Protein AF-A0A833G9X4-F1 (afdb_monomer_lite)

Secondary structure (DSSP, 8-state):
--SPPPHHHHHHHHHHHHSGGGTT--S-----STT-TT-SS--TTPPPPPPPP-

Radius of gyration: 16.3 Å; chains: 1; bounding box: 36×25×41 Å

pLDDT: mean 95.55, std 5.45, range [71.25, 98.81]

Structure (mmCIF, N/CA/C/O backbone):
data_AF-A0A833G9X4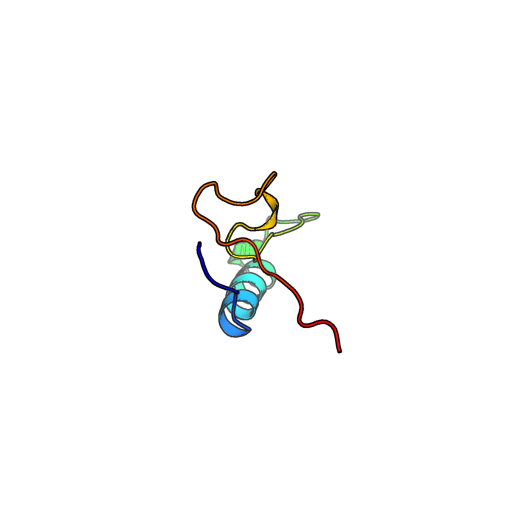-F1
#
_entry.id   AF-A0A833G9X4-F1
#
loop_
_atom_site.group_PDB
_atom_site.id
_atom_site.type_symbol
_atom_site.label_atom_id
_atom_site.label_alt_id
_atom_site.label_comp_id
_atom_site.label_asym_id
_atom_site.label_entity_id
_atom_site.label_seq_id
_atom_site.pdbx_PDB_ins_code
_atom_site.Cartn_x
_atom_site.Cartn_y
_atom_site.Cartn_z
_atom_site.occupancy
_atom_site.B_iso_or_equiv
_atom_site.auth_seq_id
_atom_site.auth_comp_id
_atom_site.auth_asym_id
_atom_site.auth_atom_id
_atom_site.pdbx_PDB_model_num
ATOM 1 N N . LEU A 1 1 ? 6.834 8.021 5.345 1.00 80.06 1 LEU A N 1
ATOM 2 C CA . LEU A 1 1 ? 6.108 8.250 6.620 1.00 80.06 1 LEU A CA 1
ATOM 3 C C . LEU A 1 1 ? 6.739 7.361 7.690 1.00 80.06 1 LEU A C 1
ATOM 5 O O . LEU A 1 1 ? 7.043 6.218 7.388 1.00 80.06 1 LEU A O 1
ATOM 9 N N . LYS A 1 2 ? 7.005 7.852 8.907 1.00 89.50 2 LYS A N 1
ATOM 10 C CA . LYS A 1 2 ? 7.673 7.060 9.964 1.00 89.50 2 LYS A CA 1
ATOM 11 C C . LYS A 1 2 ? 6.651 6.271 10.811 1.00 89.50 2 LYS A C 1
ATOM 13 O O . LYS A 1 2 ? 6.625 6.413 12.028 1.00 89.50 2 LYS A O 1
ATOM 18 N N . LYS A 1 3 ? 5.766 5.503 10.160 1.00 96.50 3 LYS A N 1
ATOM 19 C CA . LYS A 1 3 ? 4.752 4.648 10.808 1.00 96.50 3 LYS A CA 1
ATOM 20 C C . LYS A 1 3 ? 4.394 3.436 9.949 1.00 96.50 3 LYS A C 1
ATOM 22 O O . LYS A 1 3 ? 4.502 3.502 8.725 1.00 96.50 3 LYS A O 1
ATOM 27 N N . THR A 1 4 ? 3.906 2.373 10.578 1.00 97.88 4 THR A N 1
ATOM 28 C CA . THR A 1 4 ? 3.215 1.285 9.875 1.00 97.88 4 THR A CA 1
ATOM 29 C C . THR A 1 4 ? 1.834 1.751 9.415 1.00 97.88 4 THR A C 1
ATOM 31 O O . THR A 1 4 ? 1.247 2.652 10.020 1.00 97.88 4 THR A O 1
ATOM 34 N N . VAL A 1 5 ? 1.327 1.148 8.343 1.00 98.31 5 VAL A N 1
ATOM 35 C CA . VAL A 1 5 ? -0.054 1.366 7.886 1.00 98.31 5 VAL A CA 1
ATOM 36 C C . VAL A 1 5 ? -1.050 0.613 8.770 1.00 98.31 5 VAL A C 1
ATOM 38 O O . VAL A 1 5 ? -0.686 -0.393 9.387 1.00 98.31 5 VAL A O 1
ATOM 41 N N . THR A 1 6 ? -2.293 1.094 8.840 1.00 98.50 6 THR A N 1
ATOM 42 C CA . THR A 1 6 ? -3.413 0.377 9.479 1.00 98.50 6 THR A CA 1
ATOM 43 C C . THR A 1 6 ? -4.318 -0.295 8.444 1.00 98.50 6 THR A C 1
ATOM 45 O O . THR A 1 6 ? -4.186 -0.065 7.240 1.00 98.50 6 THR A O 1
ATOM 48 N N . ILE A 1 7 ? -5.250 -1.140 8.899 1.00 98.56 7 ILE A N 1
ATOM 49 C CA . ILE A 1 7 ? -6.202 -1.810 8.000 1.00 98.56 7 ILE A CA 1
ATOM 50 C C . ILE A 1 7 ? -7.196 -0.827 7.379 1.00 98.56 7 ILE A C 1
ATOM 52 O O . ILE A 1 7 ? -7.639 -1.052 6.259 1.00 98.56 7 ILE A O 1
ATOM 56 N N . GLU A 1 8 ? -7.512 0.270 8.067 1.00 98.75 8 GLU A N 1
ATOM 57 C CA . GLU A 1 8 ? -8.370 1.338 7.555 1.00 98.75 8 GLU A CA 1
ATOM 58 C C . GLU A 1 8 ? -7.710 2.023 6.354 1.00 98.75 8 GLU A C 1
ATOM 60 O O . GLU A 1 8 ? -8.342 2.185 5.319 1.00 98.75 8 GLU A O 1
ATOM 65 N N . GLU A 1 9 ? -6.411 2.321 6.440 1.00 98.62 9 GLU A N 1
ATOM 66 C CA . GLU A 1 9 ? -5.660 2.960 5.349 1.00 98.62 9 GLU A CA 1
ATOM 67 C C . GLU A 1 9 ? -5.528 2.049 4.120 1.00 98.62 9 GLU A C 1
ATOM 69 O O . GLU A 1 9 ? -5.614 2.507 2.979 1.00 98.62 9 GLU A O 1
ATOM 74 N N . VAL A 1 10 ? -5.357 0.742 4.341 1.00 98.56 10 VAL A N 1
ATOM 75 C CA . VAL A 1 10 ? -5.400 -0.255 3.260 1.00 98.56 10 VAL A CA 1
ATOM 76 C C . VAL A 1 10 ? -6.815 -0.370 2.687 1.00 98.56 10 VAL A C 1
ATOM 78 O O . VAL A 1 10 ? -6.978 -0.477 1.471 1.00 98.56 10 VAL A O 1
ATOM 81 N N . GLY A 1 11 ? -7.836 -0.311 3.543 1.00 98.69 11 GLY A N 1
ATOM 82 C CA . GLY A 1 11 ? -9.243 -0.310 3.158 1.00 98.69 11 GLY A CA 1
ATOM 83 C C . GLY A 1 11 ? -9.604 0.867 2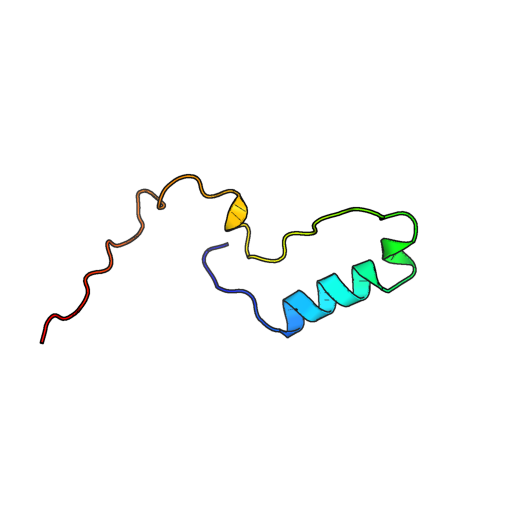.254 1.00 98.6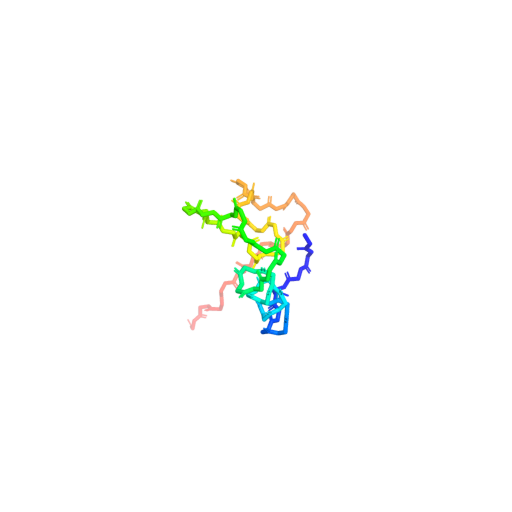9 11 GLY A C 1
ATOM 84 O O . GLY A 1 11 ? -10.244 0.656 1.228 1.00 98.69 11 GLY A O 1
ATOM 85 N N . ASP A 1 12 ? -9.132 2.072 2.568 1.00 98.81 12 ASP A N 1
ATOM 86 C CA . ASP A 1 12 ? -9.363 3.277 1.763 1.00 98.81 12 ASP A CA 1
ATOM 87 C C . ASP A 1 12 ? -8.720 3.177 0.370 1.00 98.81 12 ASP A C 1
ATOM 89 O O . ASP A 1 12 ? -9.344 3.509 -0.642 1.00 98.81 12 ASP A O 1
ATOM 93 N N . ALA A 1 13 ? -7.493 2.653 0.281 1.00 98.69 13 ALA A N 1
ATOM 94 C CA . ALA A 1 13 ? -6.853 2.386 -1.007 1.00 98.69 13 ALA A CA 1
ATOM 95 C C . ALA A 1 13 ? -7.583 1.283 -1.799 1.00 98.69 13 ALA A C 1
ATOM 97 O O . ALA A 1 13 ? -7.740 1.382 -3.018 1.00 98.69 13 ALA A O 1
ATOM 98 N N . GLY A 1 14 ? -8.086 0.256 -1.107 1.00 98.50 14 GLY A N 1
ATOM 99 C CA . GLY A 1 14 ? -8.958 -0.761 -1.690 1.00 98.50 14 GLY A CA 1
ATOM 100 C C . GLY A 1 14 ? -10.262 -0.168 -2.230 1.00 98.50 14 GLY A C 1
ATOM 101 O O . GLY A 1 14 ? -10.648 -0.477 -3.353 1.00 98.50 14 GLY A O 1
ATOM 102 N N . LEU A 1 15 ? -10.908 0.735 -1.484 1.00 98.75 15 LEU A N 1
ATOM 103 C CA . LEU A 1 15 ? -12.103 1.458 -1.924 1.00 98.75 15 LEU A CA 1
ATOM 104 C C . LEU A 1 15 ? -11.826 2.264 -3.196 1.00 98.75 15 LEU A C 1
ATOM 106 O O . LEU A 1 15 ? -12.634 2.239 -4.122 1.00 98.75 15 LEU A O 1
ATOM 110 N N . TYR A 1 16 ? -10.684 2.948 -3.277 1.00 98.75 16 TYR A N 1
ATOM 111 C CA . TYR A 1 16 ? -10.270 3.625 -4.505 1.00 98.75 16 TYR A CA 1
ATOM 112 C C . TYR A 1 16 ? -10.202 2.651 -5.692 1.00 98.75 16 TYR A C 1
ATOM 114 O O . TYR A 1 16 ? -10.843 2.905 -6.712 1.00 98.75 16 TYR A O 1
ATOM 122 N N . LEU A 1 17 ? -9.490 1.528 -5.544 1.00 98.50 17 LEU A N 1
ATOM 123 C CA . LEU A 1 17 ? -9.310 0.545 -6.619 1.00 98.50 17 LEU A CA 1
ATOM 124 C C . LEU A 1 17 ? -10.616 -0.151 -7.032 1.00 98.50 17 LEU A C 1
ATOM 126 O O . LEU A 1 17 ? -10.790 -0.467 -8.205 1.00 98.50 17 LEU A O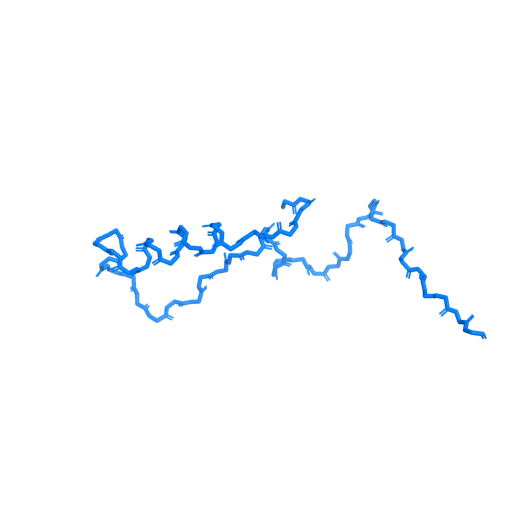 1
ATOM 130 N N . LEU A 1 18 ? -11.522 -0.402 -6.085 1.00 98.38 18 LEU A N 1
ATOM 131 C CA . LEU A 1 18 ? -12.769 -1.139 -6.320 1.00 98.38 18 LEU A CA 1
ATOM 132 C C . LEU A 1 18 ? -13.959 -0.246 -6.703 1.00 98.38 18 LEU A C 1
ATOM 134 O O . LEU A 1 18 ? -15.000 -0.764 -7.103 1.00 98.38 18 LEU A O 1
ATOM 138 N N . SER A 1 19 ? -13.836 1.074 -6.564 1.00 98.62 19 SER A N 1
ATOM 139 C CA . SER A 1 19 ? -14.884 2.032 -6.928 1.00 98.62 19 SER A CA 1
ATOM 140 C C . SER A 1 19 ? -14.666 2.637 -8.315 1.00 98.62 19 SER A C 1
ATOM 142 O O . SER A 1 19 ? -13.623 2.473 -8.950 1.00 98.62 19 SER A O 1
ATOM 144 N N . ASP A 1 20 ? -15.628 3.447 -8.758 1.00 98.62 20 ASP A N 1
ATOM 145 C CA . ASP A 1 20 ? -15.535 4.205 -10.010 1.00 98.62 20 ASP A CA 1
ATOM 146 C C . ASP A 1 20 ? -14.387 5.230 -10.040 1.00 98.62 20 ASP A C 1
ATOM 148 O O . ASP A 1 20 ? -14.086 5.779 -11.108 1.00 98.62 20 ASP A O 1
ATOM 152 N N . LEU A 1 21 ? -13.742 5.506 -8.899 1.00 98.56 21 LEU A N 1
ATOM 153 C CA . LEU A 1 21 ? -12.525 6.318 -8.836 1.00 98.56 21 LEU A CA 1
ATOM 154 C C . LEU A 1 21 ? -11.334 5.605 -9.498 1.00 98.56 21 LEU A C 1
ATOM 156 O O . LEU A 1 21 ? -10.497 6.268 -10.109 1.00 98.56 21 LEU A O 1
ATOM 160 N N . GLY A 1 22 ? -11.293 4.272 -9.435 1.00 98.25 22 GLY A N 1
ATOM 161 C CA . GLY A 1 22 ? -10.276 3.423 -10.053 1.00 98.25 22 GLY A CA 1
ATOM 162 C C . GLY A 1 22 ? -10.627 2.935 -11.462 1.00 98.25 22 GLY A C 1
ATOM 163 O O . GLY A 1 22 ? -9.869 2.161 -12.033 1.00 98.25 22 GLY A O 1
ATOM 164 N N . ARG A 1 23 ? -11.740 3.383 -12.068 1.00 98.50 23 ARG A N 1
ATOM 165 C CA . ARG A 1 23 ? -12.325 2.781 -13.294 1.00 98.50 23 ARG A CA 1
ATOM 166 C C . ARG A 1 23 ? -11.409 2.660 -14.519 1.00 98.50 23 ARG A C 1
ATOM 168 O O . ARG A 1 23 ? -11.720 1.908 -15.435 1.00 98.50 23 ARG A O 1
ATOM 175 N N . ALA A 1 24 ? -10.334 3.440 -14.579 1.00 98.31 24 ALA A N 1
ATOM 176 C CA . ALA A 1 24 ? -9.367 3.424 -15.677 1.00 98.31 24 ALA A CA 1
ATOM 177 C C . ALA A 1 24 ? -7.979 2.915 -15.244 1.00 98.31 24 ALA A C 1
ATOM 179 O O . ALA A 1 24 ? -7.016 3.059 -15.992 1.00 98.31 24 ALA A O 1
ATOM 180 N N . VAL A 1 25 ? -7.870 2.340 -14.044 1.00 98.06 25 VAL A N 1
ATOM 181 C CA . VAL A 1 25 ? -6.633 1.793 -13.483 1.00 98.06 25 VAL A CA 1
ATOM 182 C C . VAL A 1 25 ? -6.685 0.274 -13.569 1.00 98.06 25 VAL A C 1
ATOM 184 O O . VAL A 1 25 ? -7.603 -0.362 -13.062 1.00 98.06 25 VAL A O 1
ATOM 187 N N . THR A 1 26 ? -5.707 -0.322 -14.246 1.00 98.06 26 THR A N 1
ATOM 188 C CA . THR A 1 26 ? -5.643 -1.770 -14.468 1.00 98.06 26 THR A CA 1
ATOM 189 C C . THR A 1 26 ? -4.194 -2.230 -14.561 1.00 98.06 26 THR A C 1
ATOM 191 O O . THR A 1 26 ? -3.339 -1.464 -14.988 1.00 98.06 26 THR A O 1
ATOM 194 N N . GLY A 1 27 ? -3.912 -3.471 -14.155 1.00 97.94 27 GLY A N 1
ATOM 195 C CA . GLY A 1 27 ? -2.559 -4.042 -14.201 1.00 97.94 27 GLY A CA 1
ATOM 196 C C . GLY A 1 27 ? -1.554 -3.416 -13.225 1.00 97.94 27 GLY A C 1
ATOM 197 O O . GLY A 1 27 ? -0.365 -3.704 -13.323 1.00 97.94 27 GLY A O 1
ATOM 198 N N . GLU A 1 28 ? -2.018 -2.585 -12.291 1.00 98.44 28 GLU A N 1
ATOM 199 C CA . GLU A 1 28 ? -1.156 -1.821 -11.390 1.00 98.44 28 GLU A CA 1
ATOM 200 C C . GLU A 1 28 ? -0.863 -2.545 -10.072 1.00 98.44 28 GLU A C 1
ATOM 202 O O . GLU A 1 28 ? -1.714 -3.234 -9.505 1.00 98.44 28 GLU A O 1
ATOM 207 N N . VAL A 1 29 ? 0.338 -2.304 -9.537 1.00 98.19 29 VAL A N 1
ATOM 208 C CA . VAL A 1 29 ? 0.720 -2.656 -8.163 1.00 98.19 29 VAL A CA 1
ATOM 209 C C . VAL A 1 29 ? 0.733 -1.378 -7.331 1.00 98.19 29 VAL A C 1
ATOM 211 O O . VAL A 1 29 ? 1.682 -0.593 -7.368 1.00 98.19 29 VAL A O 1
ATOM 214 N N . HIS A 1 30 ? -0.348 -1.153 -6.585 1.00 98.19 30 HIS A N 1
ATOM 215 C CA . HIS A 1 30 ? -0.510 0.047 -5.773 1.00 98.19 30 HIS A CA 1
ATOM 216 C C . HIS A 1 30 ? 0.114 -0.141 -4.384 1.00 98.19 30 HIS A C 1
ATOM 218 O O . HIS A 1 30 ? -0.383 -0.913 -3.565 1.00 98.19 30 HIS A O 1
ATOM 224 N N . HIS A 1 31 ? 1.215 0.559 -4.114 1.00 98.50 31 HIS A N 1
ATOM 225 C CA . HIS A 1 31 ? 1.915 0.469 -2.834 1.00 98.50 31 HIS A CA 1
ATOM 226 C C . HIS A 1 31 ? 1.200 1.287 -1.751 1.00 98.50 31 HIS A C 1
ATOM 228 O O . HIS A 1 31 ? 1.101 2.509 -1.848 1.00 98.50 31 HIS A O 1
ATOM 234 N N . VAL A 1 32 ? 0.756 0.606 -0.691 1.00 98.25 32 VAL A N 1
ATOM 235 C CA . VAL A 1 32 ? 0.116 1.206 0.491 1.00 98.25 32 VAL A CA 1
ATOM 236 C C . VAL A 1 32 ? 0.925 0.824 1.724 1.00 98.25 32 VAL A C 1
ATOM 238 O O . VAL A 1 32 ? 0.592 -0.097 2.462 1.00 98.25 32 VAL A O 1
ATOM 241 N N . ASP A 1 33 ? 2.068 1.477 1.893 1.00 98.25 33 ASP A N 1
ATOM 242 C CA . ASP A 1 33 ? 3.123 0.988 2.785 1.00 98.25 33 ASP A CA 1
ATOM 243 C C . ASP A 1 33 ? 3.890 2.113 3.490 1.00 98.25 33 ASP A C 1
ATOM 245 O O . ASP A 1 33 ? 5.053 1.954 3.857 1.00 98.25 33 ASP A O 1
ATOM 249 N N . SER A 1 34 ? 3.272 3.288 3.646 1.00 97.62 34 SER A N 1
ATOM 250 C CA . SER A 1 34 ? 3.937 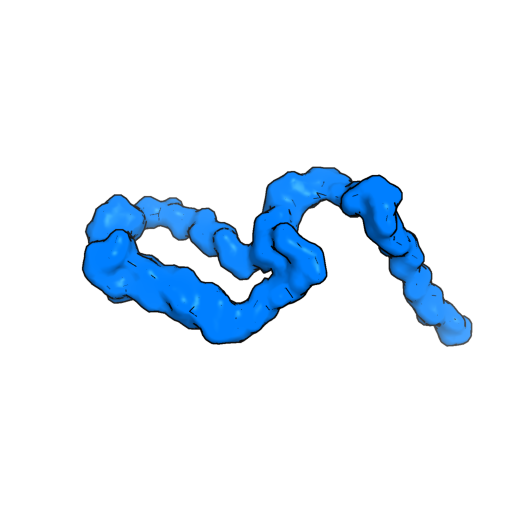4.477 4.199 1.00 97.62 34 SER A CA 1
ATOM 251 C C . SER A 1 34 ? 5.171 4.946 3.401 1.00 97.62 34 SER A C 1
ATOM 253 O O . SER A 1 34 ? 5.957 5.761 3.908 1.00 97.62 34 SER A O 1
ATOM 255 N N . GLY A 1 35 ? 5.331 4.486 2.153 1.00 96.88 35 GLY A N 1
ATOM 256 C CA . GLY A 1 35 ? 6.491 4.756 1.306 1.00 96.88 35 GLY A CA 1
ATOM 257 C C . GLY A 1 35 ? 7.698 3.886 1.651 1.00 96.88 35 GLY A C 1
ATOM 258 O O . GLY A 1 35 ? 8.829 4.312 1.441 1.00 96.88 35 GLY A O 1
ATOM 259 N N . TYR A 1 36 ? 7.493 2.710 2.242 1.00 97.00 36 TYR A N 1
ATOM 260 C CA . TYR A 1 36 ? 8.592 1.830 2.627 1.00 97.00 36 TYR A CA 1
ATOM 261 C C . TYR A 1 36 ? 9.299 1.202 1.415 1.00 97.00 36 TYR A C 1
ATOM 263 O O . TYR A 1 36 ? 10.522 1.111 1.414 1.00 97.00 36 TYR A O 1
ATOM 271 N N . HIS A 1 37 ? 8.577 0.841 0.352 1.00 97.25 37 HIS A N 1
ATOM 272 C CA . HIS A 1 37 ? 9.136 0.185 -0.837 1.00 97.25 37 HIS A CA 1
ATOM 273 C C . HIS A 1 37 ? 10.219 0.998 -1.559 1.00 97.25 37 HIS A C 1
ATOM 275 O O . HIS A 1 37 ? 11.063 0.418 -2.237 1.00 97.25 37 HIS A O 1
ATOM 281 N N . VAL A 1 38 ? 10.227 2.330 -1.421 1.00 97.44 38 VAL A N 1
ATOM 282 C CA . VAL A 1 38 ? 11.268 3.185 -2.022 1.00 97.44 38 VAL A CA 1
ATOM 283 C C . VAL A 1 38 ? 12.546 3.267 -1.180 1.00 97.44 38 VAL A C 1
ATOM 285 O O . VAL A 1 38 ? 13.531 3.870 -1.606 1.00 97.44 38 VAL A O 1
ATOM 288 N N . VAL A 1 39 ? 12.557 2.704 0.029 1.00 96.56 39 VAL A N 1
ATOM 289 C CA . VAL A 1 39 ? 13.698 2.780 0.946 1.00 96.56 39 VAL A CA 1
ATOM 290 C C . VAL A 1 39 ? 14.799 1.816 0.490 1.00 96.56 39 VAL A C 1
ATOM 2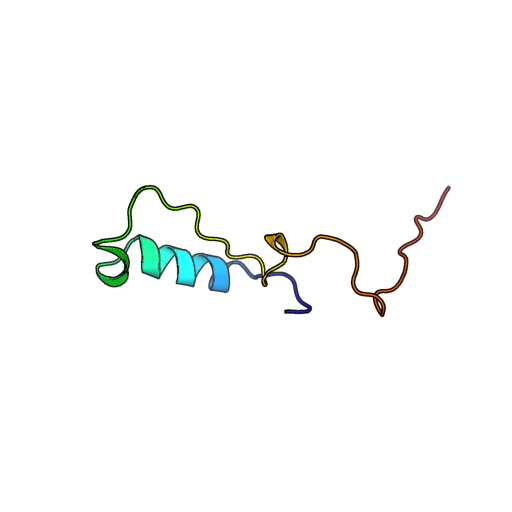92 O O . VAL A 1 39 ? 14.720 0.613 0.708 1.00 96.56 39 VAL A O 1
ATOM 295 N N . GLY A 1 40 ? 15.866 2.354 -0.108 1.00 97.50 40 GLY A N 1
ATOM 296 C CA . GLY A 1 40 ? 17.036 1.568 -0.535 1.00 97.50 40 GLY A CA 1
ATOM 297 C C . GLY A 1 40 ? 18.064 1.278 0.570 1.00 97.50 40 GLY A C 1
ATOM 298 O O . GLY A 1 40 ? 18.944 0.440 0.391 1.00 97.50 40 GLY A O 1
ATOM 299 N N . MET A 1 41 ? 17.985 1.980 1.705 1.00 96.69 41 MET A N 1
ATOM 300 C CA . MET A 1 41 ? 18.857 1.818 2.875 1.00 96.69 41 MET A CA 1
ATOM 301 C C . MET A 1 41 ? 18.160 2.397 4.114 1.00 96.69 41 MET A C 1
ATOM 303 O O . MET A 1 41 ? 17.299 3.264 3.968 1.00 96.69 41 MET A O 1
ATOM 307 N N . LYS A 1 42 ? 18.526 1.961 5.332 1.00 94.12 42 LYS A N 1
ATOM 308 C CA . LYS A 1 42 ? 17.984 2.565 6.564 1.00 94.12 42 LYS A CA 1
ATOM 309 C C . LYS A 1 42 ? 18.160 4.089 6.540 1.00 94.12 42 LYS A C 1
ATOM 311 O O . LYS A 1 42 ? 19.161 4.592 6.027 1.00 94.12 42 LYS A O 1
ATOM 316 N N . ALA A 1 43 ? 17.216 4.821 7.134 1.00 90.94 43 ALA A N 1
ATOM 317 C CA . ALA A 1 43 ? 17.405 6.253 7.332 1.00 90.94 43 ALA A CA 1
ATOM 318 C C . ALA A 1 43 ? 18.669 6.495 8.172 1.00 90.94 43 ALA A C 1
ATOM 320 O O . ALA A 1 43 ? 18.966 5.731 9.091 1.00 90.94 43 ALA A O 1
ATOM 321 N N . VAL A 1 44 ? 19.422 7.545 7.844 1.00 93.88 44 VAL A N 1
ATOM 322 C CA . VAL A 1 44 ? 20.719 7.826 8.485 1.00 93.88 44 VAL A CA 1
ATOM 323 C C . VAL A 1 44 ? 20.568 8.009 9.999 1.00 93.88 44 VAL A C 1
ATOM 325 O O . VAL A 1 44 ? 21.437 7.601 10.761 1.00 93.88 44 VAL A O 1
ATOM 328 N N . ASP A 1 45 ? 19.439 8.571 10.427 1.00 93.00 45 ASP A N 1
ATOM 329 C CA . ASP A 1 45 ? 19.060 8.807 11.820 1.00 93.00 45 ASP A CA 1
ATOM 330 C C . ASP A 1 45 ? 18.302 7.633 12.467 1.00 93.00 45 ASP A C 1
ATOM 332 O O . ASP A 1 45 ? 17.914 7.727 13.631 1.00 93.00 45 ASP A O 1
ATOM 336 N N . ALA A 1 46 ? 18.054 6.535 11.743 1.00 92.19 46 ALA A N 1
ATOM 337 C CA . ALA A 1 46 ? 17.345 5.389 12.299 1.00 92.19 46 ALA A CA 1
ATOM 338 C C . ALA A 1 46 ? 18.232 4.617 13.294 1.00 92.19 46 ALA A C 1
ATOM 340 O O . ALA A 1 46 ? 19.412 4.369 13.002 1.00 92.19 46 ALA A O 1
ATOM 341 N N . PRO A 1 47 ? 17.665 4.185 14.437 1.00 91.69 47 PRO A N 1
ATOM 342 C CA . PRO A 1 47 ? 18.385 3.364 15.396 1.00 91.69 47 PRO A CA 1
ATOM 343 C C . PRO A 1 47 ? 18.730 2.000 14.791 1.00 91.69 47 PRO A C 1
ATOM 345 O O . PRO A 1 47 ? 17.933 1.415 14.055 1.00 91.69 47 PRO A O 1
ATOM 348 N N . ASP A 1 48 ? 19.902 1.476 15.144 1.00 94.31 48 ASP A N 1
ATOM 349 C CA . ASP A 1 48 ? 20.238 0.080 14.880 1.00 94.31 48 ASP A CA 1
ATOM 350 C C . ASP A 1 48 ? 19.544 -0.802 15.920 1.00 94.31 48 ASP A C 1
ATOM 352 O O . ASP A 1 48 ? 19.700 -0.614 17.127 1.00 94.31 48 ASP A O 1
ATOM 356 N N . ILE A 1 49 ? 18.739 -1.751 15.446 1.00 92.56 49 ILE A N 1
ATOM 357 C CA . ILE A 1 49 ? 17.989 -2.670 16.302 1.00 92.56 49 ILE A CA 1
ATOM 358 C C . ILE A 1 49 ? 18.887 -3.873 16.614 1.00 92.56 49 ILE A C 1
ATOM 360 O O . ILE A 1 49 ? 19.304 -4.585 15.701 1.00 92.56 49 ILE A O 1
ATOM 364 N N . SER A 1 50 ? 19.173 -4.120 17.894 1.00 92.38 50 SER A N 1
ATOM 365 C CA . SER A 1 50 ? 19.826 -5.349 18.357 1.00 92.38 50 SER A CA 1
ATOM 366 C C . SER A 1 50 ? 18.789 -6.384 18.798 1.00 92.38 50 SER A C 1
ATOM 368 O O . SER A 1 50 ? 17.721 -6.044 19.306 1.00 92.38 50 SER A O 1
ATOM 370 N N . THR A 1 51 ? 19.095 -7.667 18.606 1.00 91.12 51 THR A N 1
ATOM 371 C CA . THR A 1 51 ? 18.305 -8.759 19.184 1.00 91.12 51 THR A CA 1
ATOM 372 C C . THR A 1 51 ? 18.863 -9.133 20.553 1.00 91.12 51 THR A C 1
ATOM 374 O O . THR A 1 51 ? 20.074 -9.079 20.779 1.00 91.12 51 THR A O 1
ATOM 377 N N . VAL A 1 52 ? 17.987 -9.533 21.476 1.00 88.62 52 VAL A N 1
ATOM 378 C CA . VAL A 1 52 ? 18.424 -10.207 22.702 1.00 88.62 52 VAL A CA 1
ATOM 379 C C . VAL A 1 52 ? 18.872 -11.612 22.299 1.00 88.62 52 VAL A C 1
ATOM 381 O O . VAL A 1 52 ? 18.140 -12.314 21.602 1.00 88.62 52 VAL A O 1
ATOM 384 N N . LYS A 1 53 ? 20.099 -11.988 22.665 1.00 77.75 53 LYS A N 1
ATOM 385 C CA . LYS A 1 53 ? 20.542 -13.384 22.624 1.00 77.75 53 LYS A CA 1
ATOM 386 C C . LYS A 1 53 ? 20.281 -13.969 24.008 1.00 77.75 53 LYS A C 1
ATOM 388 O O . LYS A 1 53 ? 20.619 -13.300 24.984 1.00 77.75 53 LYS A O 1
ATOM 393 N N . ASP A 1 54 ? 19.655 -15.143 24.048 1.00 71.25 54 ASP A N 1
ATOM 394 C CA . ASP A 1 54 ? 19.453 -15.918 25.279 1.00 71.25 54 ASP A CA 1
ATOM 395 C C . ASP A 1 54 ? 20.781 -16.205 26.001 1.00 71.25 54 ASP A C 1
ATOM 397 O O . ASP A 1 54 ? 21.808 -16.411 25.302 1.00 71.25 54 ASP A O 1
#

Sequence (54 aa):
LKKTVTIEEVGDAGLYLLSDLGRAVTGEVHHVDSGYHVVGMKAVDAPDISTVKD

Foldseek 3Di:
DPDFDDVVQVVVVVCCCPDPVVVPPPPDDDDSGPCPVVDPDPDPPDDDDDDDDD